Protein AF-A0A418VTM1-F1 (afdb_monomer_lite)

pLDDT: mean 72.44, std 20.11, range [29.89, 92.38]

Structure (mmCIF, N/CA/C/O backbone):
data_AF-A0A418VTM1-F1
#
_entry.id   AF-A0A418VTM1-F1
#
loop_
_atom_site.group_PDB
_atom_site.id
_atom_site.type_symbol
_atom_site.label_atom_id
_atom_site.label_alt_id
_atom_site.label_comp_id
_atom_site.label_asym_id
_atom_site.label_entity_id
_atom_site.label_seq_id
_atom_site.pdbx_PDB_ins_code
_atom_site.Cartn_x
_atom_site.Cartn_y
_atom_site.Cartn_z
_atom_site.occupancy
_atom_site.B_iso_or_equiv
_atom_site.auth_seq_id
_atom_site.auth_comp_id
_atom_site.auth_asym_id
_atom_site.auth_atom_id
_atom_site.pdbx_PDB_model_num
ATOM 1 N N . MET A 1 1 ? 16.541 12.706 -9.223 1.00 43.03 1 MET A N 1
ATOM 2 C CA . MET A 1 1 ? 15.073 12.886 -9.252 1.00 43.03 1 MET A CA 1
ATOM 3 C C . MET A 1 1 ? 14.644 13.100 -7.808 1.00 43.03 1 MET A C 1
ATOM 5 O O . MET A 1 1 ? 15.199 12.393 -6.970 1.00 43.03 1 MET A O 1
ATOM 9 N N . PRO A 1 2 ? 13.826 14.110 -7.462 1.00 48.75 2 PRO A N 1
ATOM 10 C CA . PRO A 1 2 ? 13.429 14.298 -6.068 1.00 48.75 2 PRO A CA 1
ATOM 11 C C . PRO A 1 2 ? 12.713 13.038 -5.571 1.00 48.75 2 PRO A C 1
ATOM 13 O O . PRO A 1 2 ? 12.040 12.365 -6.348 1.00 48.75 2 PRO A O 1
ATOM 16 N N . ALA A 1 3 ? 12.901 12.694 -4.298 1.00 59.75 3 ALA A N 1
ATOM 17 C CA . ALA A 1 3 ? 12.191 11.578 -3.691 1.00 59.75 3 ALA A CA 1
ATOM 18 C C . ALA A 1 3 ? 10.692 11.903 -3.692 1.00 59.75 3 ALA A C 1
ATOM 20 O O . ALA A 1 3 ? 10.243 12.728 -2.897 1.00 59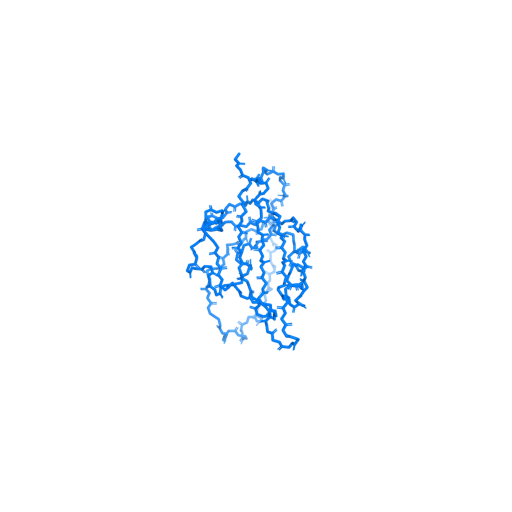.75 3 ALA A O 1
ATOM 21 N N . THR A 1 4 ? 9.940 11.297 -4.610 1.00 83.69 4 THR A N 1
ATOM 22 C CA . THR A 1 4 ? 8.484 11.427 -4.650 1.00 83.69 4 THR A CA 1
ATOM 23 C C . THR A 1 4 ? 7.907 10.683 -3.454 1.00 83.69 4 THR A C 1
ATOM 25 O O . THR A 1 4 ? 8.187 9.498 -3.249 1.00 83.69 4 THR A O 1
ATOM 28 N N . VAL A 1 5 ? 7.140 11.406 -2.644 1.00 89.25 5 VAL A N 1
ATOM 29 C CA . VAL A 1 5 ? 6.398 10.869 -1.507 1.00 89.25 5 VAL A CA 1
ATOM 30 C C . VAL A 1 5 ? 4.924 10.963 -1.851 1.00 89.25 5 VAL A C 1
ATOM 32 O O . VAL A 1 5 ? 4.465 12.029 -2.249 1.00 89.25 5 VAL A O 1
ATOM 35 N N . ALA A 1 6 ? 4.223 9.849 -1.707 1.00 90.44 6 ALA A N 1
ATOM 36 C CA . ALA A 1 6 ? 2.789 9.745 -1.884 1.00 90.44 6 ALA A CA 1
ATOM 37 C C . ALA A 1 6 ? 2.108 9.493 -0.542 1.00 90.44 6 ALA A C 1
ATOM 39 O O . ALA A 1 6 ? 2.645 8.773 0.305 1.00 90.44 6 ALA A O 1
ATOM 40 N N . HIS A 1 7 ? 0.914 10.041 -0.384 1.00 91.44 7 HIS A N 1
ATOM 41 C CA . HIS A 1 7 ? 0.065 9.862 0.782 1.00 91.44 7 HIS A CA 1
ATOM 42 C C . HIS A 1 7 ? -1.215 9.140 0.379 1.00 91.44 7 HIS A C 1
ATOM 44 O O . HIS A 1 7 ? -1.865 9.467 -0.614 1.00 91.44 7 HIS A O 1
ATOM 50 N N . VAL A 1 8 ? -1.567 8.139 1.175 1.00 92.38 8 VAL A N 1
ATOM 51 C CA . VAL A 1 8 ? -2.728 7.282 0.974 1.00 92.38 8 VAL A CA 1
ATOM 52 C C . VAL A 1 8 ? -3.499 7.227 2.279 1.00 92.38 8 VAL A C 1
ATOM 54 O O . VAL A 1 8 ? -2.978 6.774 3.297 1.00 92.38 8 VAL A O 1
ATOM 57 N N . THR A 1 9 ? -4.749 7.666 2.264 1.00 92.25 9 THR A N 1
ATOM 58 C CA . THR A 1 9 ? -5.633 7.570 3.422 1.00 92.25 9 THR A CA 1
ATOM 59 C C . THR A 1 9 ? -6.347 6.226 3.405 1.00 92.25 9 THR A C 1
ATOM 61 O O . THR A 1 9 ? -6.931 5.818 2.403 1.00 92.25 9 THR A O 1
ATOM 64 N N . LEU A 1 10 ? -6.310 5.525 4.534 1.00 91.38 10 LEU A N 1
ATOM 65 C CA . LEU A 1 10 ? -6.844 4.182 4.714 1.00 91.38 10 LEU A CA 1
ATOM 66 C C . LEU A 1 10 ? -7.799 4.143 5.906 1.00 91.38 10 LEU A C 1
ATOM 68 O O . LEU A 1 10 ? -7.613 4.852 6.893 1.00 91.38 10 LEU A O 1
ATOM 72 N N . SER A 1 11 ? -8.788 3.256 5.865 1.00 87.12 11 SER A N 1
ATOM 73 C CA . SER A 1 11 ? -9.546 2.880 7.062 1.00 87.12 11 SER A CA 1
ATOM 74 C C . SER A 1 11 ? -8.769 1.828 7.862 1.00 87.12 11 SER A C 1
ATOM 76 O O . SER A 1 11 ? -8.354 0.824 7.281 1.00 87.12 11 SER A O 1
ATOM 78 N N . THR A 1 12 ? -8.621 1.979 9.178 1.00 84.19 12 THR A N 1
ATOM 79 C CA . THR A 1 12 ? -8.095 0.891 10.032 1.00 84.19 12 THR A CA 1
ATOM 80 C C . THR A 1 12 ? -9.116 -0.231 10.243 1.00 84.19 12 THR A C 1
ATOM 82 O O . THR A 1 12 ? -10.323 -0.041 10.062 1.00 84.19 12 THR A O 1
ATOM 85 N N . GLY A 1 13 ? -8.625 -1.417 10.620 1.00 81.12 13 GLY A N 1
ATOM 86 C CA . GLY A 1 13 ? -9.430 -2.610 10.897 1.00 81.12 13 GLY A CA 1
ATOM 87 C C . GLY A 1 13 ? -9.335 -3.700 9.823 1.00 81.12 13 GLY A C 1
ATOM 88 O O . GLY A 1 13 ? -8.560 -3.608 8.874 1.00 81.12 13 GLY A O 1
ATOM 89 N N . PHE A 1 14 ? -10.149 -4.750 9.968 1.00 72.94 14 PHE A N 1
ATOM 90 C CA . PHE A 1 14 ? -10.009 -6.020 9.231 1.00 72.94 14 PHE A CA 1
ATOM 91 C C . PHE A 1 14 ? -10.141 -5.905 7.702 1.00 72.94 14 PHE A C 1
ATOM 93 O O . PHE A 1 14 ? -9.637 -6.741 6.959 1.00 72.94 14 PHE A O 1
ATOM 100 N N . ALA A 1 15 ? -10.846 -4.882 7.217 1.00 71.12 15 ALA A N 1
ATOM 101 C CA . ALA A 1 15 ? -11.104 -4.691 5.793 1.00 71.12 15 ALA A CA 1
A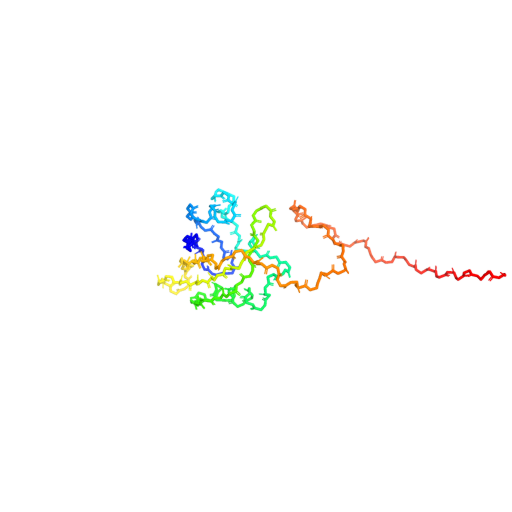TOM 102 C C . ALA A 1 15 ? -10.225 -3.611 5.149 1.00 71.12 15 ALA A C 1
ATOM 104 O O . ALA A 1 15 ? -10.513 -3.271 4.007 1.00 71.12 15 ALA A O 1
ATOM 105 N N . SER A 1 16 ? -9.235 -3.059 5.869 1.00 79.62 16 SER A N 1
ATOM 106 C CA . SER A 1 16 ? -8.499 -1.825 5.549 1.00 79.62 16 SER A CA 1
ATOM 107 C C . SER A 1 16 ? -8.537 -1.421 4.069 1.00 79.62 16 SER A C 1
ATOM 109 O O . SER A 1 16 ? -7.907 -2.066 3.222 1.00 79.62 16 SER A O 1
ATOM 111 N N . ARG A 1 17 ? -9.304 -0.373 3.752 1.00 87.88 17 ARG A N 1
ATOM 112 C CA . ARG A 1 17 ? -9.518 0.100 2.380 1.00 87.88 17 ARG A CA 1
ATOM 113 C C . ARG A 1 17 ? -8.893 1.460 2.174 1.00 87.88 17 ARG A C 1
ATOM 115 O O . ARG A 1 17 ? -8.863 2.269 3.097 1.00 87.88 17 ARG A O 1
ATOM 122 N N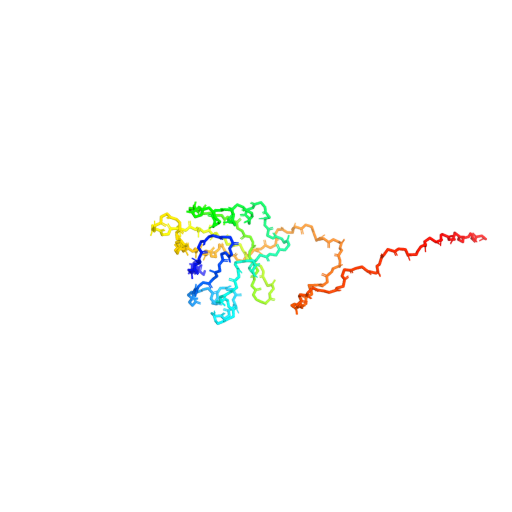 . ILE A 1 18 ? -8.461 1.697 0.945 1.00 91.06 18 ILE A N 1
ATOM 123 C CA . ILE A 1 18 ? -8.070 3.005 0.437 1.00 91.06 18 ILE A CA 1
ATOM 124 C C . ILE A 1 18 ? -9.319 3.877 0.399 1.00 91.06 18 ILE A C 1
ATOM 126 O O . ILE A 1 18 ? -10.299 3.551 -0.272 1.00 91.06 18 ILE A O 1
ATOM 130 N N . LEU A 1 19 ? -9.290 4.944 1.186 1.00 90.44 19 LEU A N 1
ATOM 131 C CA . LEU A 1 19 ? -10.326 5.965 1.231 1.00 90.44 19 LEU A CA 1
ATOM 132 C C . LEU A 1 19 ? -10.022 7.065 0.219 1.00 90.44 19 LEU A C 1
ATOM 134 O O . LEU A 1 19 ? -10.934 7.512 -0.468 1.00 90.44 19 LEU A O 1
ATOM 138 N N . ASP A 1 20 ? -8.753 7.468 0.145 1.00 90.75 20 ASP A N 1
ATOM 139 C CA . ASP A 1 20 ? -8.287 8.541 -0.726 1.00 90.75 20 ASP A CA 1
ATOM 140 C C . ASP A 1 20 ? -6.789 8.397 -1.035 1.00 90.75 20 ASP A C 1
ATOM 142 O O . ASP A 1 20 ? -6.036 7.821 -0.238 1.00 90.75 20 ASP A O 1
ATOM 146 N N . VAL A 1 21 ? -6.351 8.922 -2.180 1.00 91.50 21 VAL A N 1
ATOM 147 C CA . VAL A 1 21 ? -4.944 8.945 -2.607 1.00 91.50 21 VAL A CA 1
ATOM 148 C C . VAL A 1 21 ? -4.587 10.297 -3.208 1.00 91.50 21 VAL A C 1
ATOM 150 O O . VAL A 1 21 ? -5.399 10.915 -3.894 1.00 91.50 21 VAL A O 1
ATOM 153 N N . ASP A 1 22 ? -3.347 10.736 -2.999 1.00 92.19 22 ASP A N 1
ATOM 154 C CA . ASP A 1 22 ? -2.848 11.966 -3.608 1.00 92.19 22 ASP A CA 1
ATOM 155 C C . ASP A 1 22 ? -2.413 11.797 -5.080 1.00 92.19 22 ASP A C 1
ATOM 157 O O . ASP A 1 22 ? -2.295 10.699 -5.628 1.00 92.19 22 ASP A O 1
ATOM 161 N N . GLU A 1 23 ? -2.149 12.918 -5.756 1.00 88.06 23 GLU A N 1
ATOM 162 C CA . GLU A 1 23 ? -1.668 12.908 -7.145 1.00 88.06 23 GLU A CA 1
ATOM 163 C C . GLU A 1 23 ? -0.268 12.277 -7.264 1.00 88.06 23 GLU A C 1
ATOM 165 O O . GLU A 1 23 ? 0.058 11.638 -8.269 1.00 88.06 23 GLU A O 1
ATOM 170 N N . ALA A 1 24 ? 0.558 12.398 -6.220 1.00 89.12 24 ALA A N 1
ATOM 171 C CA . ALA A 1 24 ? 1.883 11.789 -6.182 1.00 89.12 24 ALA A CA 1
ATOM 172 C C . ALA A 1 24 ? 1.804 10.255 -6.201 1.00 89.12 24 ALA A C 1
ATOM 174 O O . ALA A 1 24 ? 2.636 9.611 -6.846 1.00 89.12 24 ALA A O 1
ATOM 175 N N . PHE A 1 25 ? 0.787 9.664 -5.568 1.00 88.75 25 PHE A N 1
ATOM 176 C CA . PHE A 1 25 ? 0.490 8.239 -5.647 1.00 88.75 25 PHE A CA 1
ATOM 177 C C . PHE A 1 25 ? 0.231 7.806 -7.086 1.00 88.75 25 PHE A C 1
ATOM 179 O O . PHE A 1 25 ? 0.834 6.835 -7.555 1.00 88.75 25 PHE A O 1
ATOM 186 N N . ALA A 1 26 ? -0.622 8.542 -7.798 1.00 87.88 26 ALA A N 1
ATOM 187 C CA . ALA A 1 26 ? -0.961 8.243 -9.182 1.00 87.88 26 ALA A CA 1
ATOM 188 C C . ALA A 1 26 ? 0.258 8.378 -10.104 1.00 87.88 26 ALA A C 1
ATOM 190 O O . ALA A 1 26 ? 0.538 7.485 -10.902 1.00 87.88 26 ALA A O 1
ATOM 191 N N . ALA A 1 27 ? 1.049 9.440 -9.935 1.00 86.25 27 ALA A N 1
ATOM 192 C CA . ALA A 1 27 ? 2.278 9.648 -10.697 1.00 86.25 27 ALA A CA 1
ATOM 193 C C . ALA A 1 27 ? 3.347 8.572 -10.422 1.00 86.25 27 ALA A C 1
ATOM 195 O O . ALA A 1 27 ? 4.095 8.193 -11.321 1.00 86.25 27 ALA A O 1
ATOM 196 N N . MET A 1 28 ? 3.432 8.074 -9.185 1.00 85.44 28 MET A N 1
ATOM 197 C CA . MET A 1 28 ? 4.439 7.094 -8.772 1.00 85.44 28 MET A CA 1
ATOM 198 C C . MET A 1 28 ? 4.062 5.653 -9.129 1.00 85.44 28 MET A C 1
ATOM 200 O O . MET A 1 28 ? 4.925 4.864 -9.513 1.00 85.44 28 MET A O 1
ATOM 204 N N . THR A 1 29 ? 2.792 5.292 -8.959 1.00 84.69 29 THR A N 1
ATOM 205 C CA . THR A 1 29 ? 2.313 3.912 -9.119 1.00 84.69 29 THR A CA 1
ATOM 206 C C . THR A 1 29 ? 1.644 3.668 -10.470 1.00 84.69 29 THR A C 1
ATOM 208 O O . THR A 1 29 ? 1.529 2.518 -10.890 1.00 84.69 29 THR A O 1
ATOM 211 N N . GLY A 1 30 ? 1.220 4.725 -11.166 1.00 84.94 30 GLY A N 1
ATOM 212 C CA . GLY A 1 30 ? 0.481 4.647 -12.426 1.00 84.94 30 GLY A CA 1
ATOM 213 C C . GLY A 1 30 ? -1.004 4.308 -12.266 1.00 84.94 30 GLY A C 1
ATOM 214 O O . GLY A 1 30 ? -1.691 4.165 -13.275 1.00 84.94 30 GLY A O 1
ATOM 215 N N . TRP A 1 31 ? -1.504 4.173 -11.033 1.00 85.12 31 TRP A N 1
ATOM 216 C CA . TRP A 1 31 ? -2.920 3.932 -10.752 1.00 85.12 31 TRP A CA 1
ATOM 217 C C . TRP A 1 31 ? -3.705 5.237 -10.723 1.00 85.12 31 TRP A C 1
ATOM 219 O O . TRP A 1 31 ? -3.249 6.233 -10.164 1.00 85.12 31 TRP A O 1
ATOM 229 N N . ARG A 1 32 ? -4.918 5.228 -11.275 1.00 85.44 32 ARG A N 1
ATOM 230 C CA . ARG A 1 32 ? -5.822 6.371 -11.141 1.00 85.44 32 ARG A CA 1
ATOM 231 C C . ARG A 1 32 ? -6.456 6.390 -9.747 1.00 85.44 32 ARG A C 1
ATOM 233 O O . ARG A 1 32 ? -6.785 5.313 -9.239 1.00 85.44 32 ARG A O 1
ATOM 240 N N . PRO A 1 33 ? -6.676 7.570 -9.139 1.00 85.06 33 PRO A N 1
ATOM 241 C CA . PRO A 1 33 ? -7.336 7.676 -7.839 1.00 85.06 33 PRO A CA 1
ATOM 242 C C . PRO A 1 33 ? -8.683 6.953 -7.791 1.00 85.06 33 PRO A C 1
ATOM 244 O O . PRO A 1 33 ? -8.980 6.253 -6.829 1.00 85.06 33 PRO A O 1
ATOM 247 N N . GLU A 1 34 ? -9.468 7.032 -8.864 1.00 85.44 34 GLU A N 1
ATOM 248 C CA . GLU A 1 34 ? -10.783 6.397 -8.956 1.00 85.44 34 GLU A CA 1
ATOM 249 C C . GLU A 1 34 ? -10.714 4.863 -8.976 1.00 85.44 34 GLU A C 1
ATOM 251 O O . GLU A 1 34 ? -11.662 4.201 -8.562 1.00 85.44 34 GLU A O 1
ATOM 256 N N . GLU A 1 35 ? -9.605 4.293 -9.451 1.00 86.06 35 GLU A N 1
ATOM 257 C CA . GLU A 1 35 ? -9.379 2.843 -9.487 1.00 86.06 35 GLU A CA 1
ATOM 258 C C . GLU A 1 35 ? -8.750 2.334 -8.186 1.00 86.06 35 GLU A C 1
ATOM 260 O O . GLU A 1 35 ? -9.009 1.203 -7.773 1.00 86.06 35 GLU A O 1
ATOM 265 N N . ALA A 1 36 ? -7.931 3.168 -7.538 1.00 85.12 36 ALA A N 1
ATOM 266 C CA . ALA A 1 36 ? -7.294 2.866 -6.262 1.00 85.12 36 ALA A CA 1
ATOM 267 C C . ALA A 1 36 ? -8.276 2.976 -5.084 1.00 85.12 36 ALA A C 1
ATOM 269 O O . ALA A 1 36 ? -8.235 2.158 -4.162 1.00 85.12 36 ALA A O 1
ATOM 270 N N . ASN A 1 37 ? -9.183 3.952 -5.117 1.00 88.00 37 ASN A N 1
ATOM 271 C CA . ASN A 1 37 ? -10.162 4.170 -4.059 1.00 88.00 37 ASN A CA 1
ATOM 272 C C . ASN A 1 37 ? -11.108 2.964 -3.921 1.00 88.00 37 ASN A C 1
ATOM 274 O O . ASN A 1 37 ? -11.666 2.447 -4.885 1.00 88.00 37 ASN A O 1
ATOM 278 N N . GLY A 1 38 ? -11.281 2.485 -2.689 1.00 83.94 38 GLY A N 1
ATOM 279 C CA . GLY A 1 38 ? -12.067 1.293 -2.360 1.00 83.94 38 GLY A CA 1
ATOM 280 C C . GLY A 1 38 ? -11.310 -0.038 -2.466 1.00 83.94 38 GLY A C 1
ATOM 281 O O . GLY A 1 38 ? -11.801 -1.048 -1.938 1.00 83.94 38 GLY A O 1
ATOM 282 N N . GLN A 1 39 ? -10.119 -0.050 -3.075 1.00 87.44 39 GLN A N 1
ATOM 283 C CA . GLN A 1 39 ? -9.219 -1.206 -3.083 1.00 87.44 39 GLN A CA 1
ATOM 284 C C . GLN A 1 39 ? -8.434 -1.316 -1.769 1.00 87.44 39 GLN A C 1
ATOM 286 O O . GLN A 1 39 ? -8.465 -0.440 -0.905 1.00 87.44 39 GLN A O 1
ATOM 291 N N . THR A 1 40 ? -7.722 -2.424 -1.605 1.00 85.50 40 THR A N 1
ATOM 292 C CA . THR A 1 40 ? -6.778 -2.639 -0.500 1.00 85.50 40 THR A CA 1
ATOM 293 C C . THR A 1 40 ? -5.356 -2.340 -0.983 1.00 85.50 40 THR A C 1
ATOM 295 O O . THR A 1 40 ? -5.061 -2.532 -2.162 1.00 85.50 40 THR A O 1
ATOM 298 N N . LEU A 1 41 ? -4.432 -1.983 -0.078 1.00 81.69 41 LEU A N 1
ATOM 299 C CA . LEU A 1 41 ? -2.995 -1.833 -0.398 1.00 81.69 41 LEU A CA 1
ATOM 300 C C . LEU A 1 41 ? -2.370 -3.067 -1.080 1.00 81.69 41 LEU A C 1
ATOM 302 O O . LEU A 1 41 ? -1.316 -2.960 -1.702 1.00 81.69 41 LEU A O 1
ATOM 306 N N . GLY A 1 42 ? -3.041 -4.221 -1.003 1.00 81.25 42 GLY A N 1
ATOM 307 C CA . GLY A 1 42 ? -2.708 -5.450 -1.717 1.00 81.25 42 GLY A CA 1
ATOM 308 C C . GLY A 1 42 ? -2.431 -5.280 -3.209 1.00 81.25 42 GLY A C 1
ATOM 309 O O . GLY A 1 42 ? -1.604 -6.015 -3.736 1.00 81.25 42 GLY A O 1
ATOM 310 N N . ILE A 1 43 ? -3.050 -4.299 -3.876 1.00 83.31 43 ILE A N 1
ATOM 311 C CA . ILE A 1 43 ? -2.837 -4.046 -5.312 1.00 83.31 43 ILE A CA 1
ATOM 312 C C . ILE A 1 43 ? -1.394 -3.635 -5.651 1.00 83.31 43 ILE A C 1
ATOM 314 O O . ILE A 1 43 ? -0.970 -3.777 -6.793 1.00 83.31 43 ILE A O 1
ATOM 318 N N . LEU A 1 44 ? -0.641 -3.134 -4.666 1.00 83.38 44 LEU A N 1
ATOM 319 C CA . LEU A 1 44 ? 0.751 -2.703 -4.822 1.00 83.38 44 LEU A CA 1
ATOM 320 C C . LEU A 1 44 ? 1.748 -3.802 -4.441 1.00 83.38 44 LEU A C 1
ATOM 322 O O . LEU A 1 44 ? 2.955 -3.625 -4.622 1.00 83.38 44 LEU A O 1
ATOM 326 N N . PHE A 1 45 ? 1.273 -4.919 -3.889 1.00 84.00 45 PHE A N 1
ATOM 327 C CA . PHE A 1 45 ? 2.110 -6.040 -3.486 1.00 84.00 45 PHE A CA 1
ATOM 328 C C . PHE A 1 45 ? 2.068 -7.136 -4.545 1.00 84.00 45 PHE A C 1
ATOM 330 O O . PHE A 1 45 ? 1.033 -7.435 -5.135 1.00 84.00 45 PHE A O 1
ATOM 337 N N . GLY A 1 46 ? 3.205 -7.787 -4.747 1.00 78.19 46 GLY A N 1
ATOM 338 C CA . GLY A 1 46 ? 3.302 -8.930 -5.640 1.00 78.19 46 GLY A CA 1
ATOM 339 C C . GLY A 1 46 ? 4.204 -10.024 -5.079 1.00 78.19 46 GLY A C 1
ATOM 340 O O . GLY A 1 46 ? 4.631 -9.962 -3.924 1.00 78.19 46 GLY A O 1
ATOM 341 N N . PRO A 1 47 ? 4.505 -11.056 -5.879 1.00 71.62 47 PRO A N 1
ATOM 342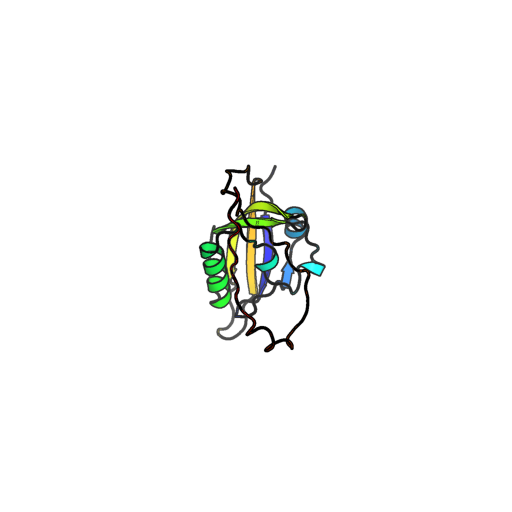 C CA . PRO A 1 47 ? 5.216 -12.247 -5.419 1.00 71.62 47 PRO A CA 1
ATOM 343 C C . PRO A 1 47 ? 6.649 -11.962 -4.955 1.00 71.62 47 PRO A C 1
ATOM 345 O O . PRO A 1 47 ? 7.179 -12.721 -4.147 1.00 71.62 47 PRO A O 1
ATOM 348 N N . TRP A 1 48 ? 7.276 -10.882 -5.435 1.00 74.69 48 TRP A N 1
ATOM 349 C CA . TRP A 1 48 ? 8.616 -10.469 -4.998 1.00 74.69 48 TRP A CA 1
ATOM 350 C C . TRP A 1 48 ? 8.604 -9.455 -3.853 1.00 74.69 48 TRP A C 1
ATOM 352 O O . TRP A 1 48 ? 9.666 -9.073 -3.361 1.00 74.69 48 TRP A O 1
ATOM 362 N N . SER A 1 49 ? 7.427 -9.019 -3.402 1.00 79.81 49 SER A N 1
ATOM 363 C CA . SER A 1 49 ? 7.309 -8.213 -2.191 1.00 79.81 49 SER A CA 1
ATOM 364 C C . SER A 1 49 ? 7.618 -9.085 -0.973 1.00 79.81 49 SER A C 1
ATOM 366 O O . SER A 1 49 ? 7.166 -10.230 -0.879 1.00 79.81 49 SER A O 1
ATOM 368 N N . ASN A 1 50 ? 8.385 -8.547 -0.021 1.00 82.31 50 ASN A N 1
ATOM 369 C CA . ASN A 1 50 ? 8.736 -9.266 1.200 1.00 82.31 50 ASN A CA 1
ATOM 370 C C . ASN A 1 50 ? 7.473 -9.547 2.030 1.00 82.31 50 ASN A C 1
ATOM 372 O O . ASN A 1 50 ? 6.953 -8.660 2.705 1.00 82.31 50 ASN A O 1
ATOM 376 N N . GLN A 1 51 ? 7.008 -10.797 1.993 1.00 80.81 51 GLN A N 1
ATOM 377 C CA . GLN A 1 51 ? 5.764 -11.229 2.633 1.00 80.81 51 GLN A CA 1
ATOM 378 C C . GLN A 1 51 ? 5.763 -11.001 4.149 1.00 80.81 51 GLN A C 1
ATOM 380 O O . GLN A 1 51 ? 4.725 -10.656 4.699 1.00 80.81 51 GLN A O 1
ATOM 385 N N . GLN A 1 52 ? 6.912 -11.125 4.826 1.00 85.06 52 GLN A N 1
ATOM 386 C CA . GLN A 1 52 ? 6.994 -10.839 6.264 1.00 85.06 52 GLN A CA 1
ATOM 387 C C . GLN A 1 52 ? 6.741 -9.361 6.559 1.00 85.06 52 GLN A C 1
ATOM 389 O O . GLN A 1 52 ? 6.101 -9.016 7.549 1.00 85.06 52 GLN A O 1
ATOM 394 N N . MET A 1 53 ? 7.241 -8.483 5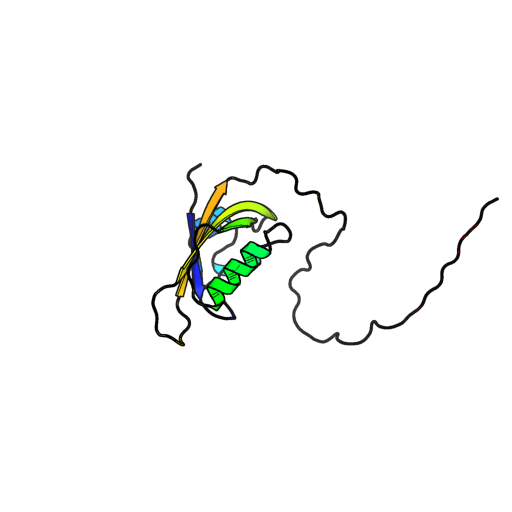.693 1.00 85.06 53 MET A N 1
ATOM 395 C CA . MET A 1 53 ? 7.090 -7.045 5.870 1.00 85.06 53 MET A CA 1
ATOM 396 C C . MET A 1 53 ? 5.680 -6.574 5.485 1.00 85.06 53 MET A C 1
ATOM 398 O O . MET A 1 53 ? 5.122 -5.707 6.154 1.00 85.06 53 MET A O 1
ATOM 402 N N . VAL A 1 54 ? 5.077 -7.196 4.465 1.00 85.25 54 VAL A N 1
ATOM 403 C CA . VAL A 1 54 ? 3.664 -6.998 4.104 1.00 85.25 54 VAL A CA 1
ATOM 404 C C . VAL A 1 54 ? 2.744 -7.458 5.237 1.00 85.25 54 VAL A C 1
ATOM 406 O O . VAL A 1 54 ? 1.877 -6.697 5.652 1.00 85.25 54 VAL A O 1
ATOM 409 N N . ASP A 1 55 ? 2.957 -8.656 5.790 1.00 86.25 55 ASP A N 1
ATOM 410 C CA . ASP A 1 55 ? 2.187 -9.163 6.935 1.00 86.25 55 ASP A CA 1
ATOM 411 C C . ASP A 1 55 ? 2.319 -8.230 8.151 1.00 86.25 55 ASP A C 1
ATOM 413 O O . ASP A 1 55 ? 1.316 -7.893 8.777 1.00 86.25 55 ASP A O 1
ATOM 417 N N . ARG A 1 56 ? 3.523 -7.709 8.427 1.00 87.88 56 ARG A N 1
ATOM 418 C CA . ARG A 1 56 ? 3.736 -6.717 9.490 1.00 87.88 56 ARG A CA 1
ATOM 419 C C . ARG A 1 56 ? 2.924 -5.438 9.270 1.00 87.88 56 ARG A C 1
ATOM 421 O O . ARG A 1 56 ? 2.303 -4.958 10.215 1.00 87.88 56 ARG A O 1
ATOM 428 N N . LEU A 1 57 ? 2.911 -4.904 8.047 1.00 87.19 57 LEU A N 1
ATOM 429 C CA . LEU A 1 57 ? 2.130 -3.714 7.697 1.00 87.19 57 LEU A CA 1
ATOM 430 C C . LEU A 1 57 ? 0.621 -3.963 7.837 1.00 87.19 57 LEU A C 1
ATOM 432 O O . LEU A 1 57 ? -0.085 -3.144 8.419 1.00 87.19 57 LEU A O 1
ATOM 436 N N . LEU A 1 58 ? 0.129 -5.101 7.338 1.00 86.00 58 LEU A N 1
ATOM 437 C CA . LEU A 1 58 ? -1.288 -5.464 7.419 1.00 86.00 58 LEU A CA 1
ATOM 438 C C . LEU A 1 58 ? -1.740 -5.668 8.869 1.00 86.00 58 LEU A C 1
ATOM 440 O O . LEU A 1 58 ? -2.798 -5.178 9.250 1.00 86.00 58 LEU A O 1
ATOM 444 N N . ARG A 1 59 ? -0.921 -6.314 9.706 1.00 87.88 59 ARG A N 1
ATOM 445 C CA . ARG A 1 59 ? -1.210 -6.454 11.142 1.00 87.88 59 ARG A CA 1
ATOM 446 C C . ARG A 1 59 ? -1.233 -5.112 11.860 1.00 87.88 59 ARG A C 1
ATOM 448 O O . ARG A 1 59 ? -2.082 -4.921 12.724 1.00 87.88 59 ARG A O 1
ATOM 455 N N . ALA A 1 60 ? -0.320 -4.202 11.523 1.00 88.19 60 ALA A N 1
ATOM 456 C CA . ALA A 1 60 ? -0.306 -2.855 12.088 1.00 88.19 60 ALA A CA 1
ATOM 457 C C . ALA A 1 60 ? -1.602 -2.100 11.730 1.00 88.19 60 ALA A C 1
ATOM 459 O O . ALA A 1 60 ? -2.275 -1.577 12.615 1.00 88.19 60 ALA A O 1
ATOM 460 N N . LEU A 1 61 ? -2.032 -2.167 10.464 1.00 85.94 61 LEU A N 1
ATOM 461 C CA . LEU A 1 61 ? -3.315 -1.623 9.997 1.00 85.94 61 LEU A CA 1
ATOM 462 C C . LEU A 1 61 ? -4.535 -2.237 10.696 1.00 85.94 61 LEU A C 1
ATOM 464 O O . LEU A 1 61 ? -5.468 -1.517 11.058 1.00 85.94 61 LEU A O 1
ATOM 468 N N . GLU A 1 62 ? -4.542 -3.558 10.881 1.00 85.50 62 GLU A N 1
ATOM 469 C CA . GLU A 1 62 ? -5.631 -4.273 11.553 1.00 85.50 62 GLU A CA 1
ATOM 470 C C . GLU A 1 62 ? -5.736 -3.866 13.026 1.00 85.50 62 GLU A C 1
ATOM 472 O O . GLU A 1 62 ? -6.833 -3.632 13.533 1.00 85.50 62 GLU A O 1
ATOM 477 N N . ARG A 1 63 ? -4.587 -3.737 13.698 1.00 84.62 63 ARG A N 1
ATOM 478 C CA . ARG A 1 63 ? -4.486 -3.354 15.112 1.00 84.62 63 ARG A CA 1
ATOM 479 C C . ARG A 1 63 ? -4.652 -1.851 15.342 1.00 84.62 63 ARG A C 1
ATOM 481 O O . ARG A 1 63 ? -4.824 -1.442 16.486 1.00 84.62 63 ARG A O 1
ATOM 488 N N . GLY A 1 64 ? -4.603 -1.038 14.285 1.00 85.12 64 GLY A N 1
ATOM 489 C CA . GLY A 1 64 ? -4.571 0.419 14.403 1.00 85.12 64 GLY A CA 1
ATOM 490 C C . GLY A 1 64 ? -3.286 0.923 15.068 1.00 85.12 64 GLY A C 1
ATOM 491 O O . GLY A 1 64 ? -3.319 1.906 15.802 1.00 85.12 64 GLY A O 1
ATOM 492 N N . GLU A 1 65 ? -2.168 0.236 14.836 1.00 85.69 65 GLU A N 1
ATOM 493 C CA . GLU A 1 65 ? -0.838 0.615 15.310 1.00 85.69 65 GLU A CA 1
ATOM 494 C C . GLU A 1 65 ? -0.047 1.268 14.169 1.00 85.69 65 GLU A C 1
ATOM 496 O O . GLU A 1 65 ? -0.121 0.831 13.021 1.00 85.69 65 GLU A O 1
ATOM 501 N N . GLY A 1 66 ? 0.724 2.311 14.480 1.00 85.56 66 GLY A N 1
ATOM 502 C CA . GLY A 1 66 ? 1.639 2.926 13.520 1.00 85.56 66 GLY A CA 1
ATOM 503 C C . GLY A 1 66 ? 2.901 2.087 13.310 1.00 85.56 66 GLY A C 1
ATOM 504 O O . GLY A 1 66 ? 3.327 1.330 14.185 1.00 85.56 66 GLY A O 1
ATOM 505 N N . THR A 1 67 ? 3.517 2.217 12.141 1.00 88.19 67 THR A N 1
ATOM 506 C CA . THR A 1 67 ? 4.809 1.596 11.837 1.00 88.19 67 THR A CA 1
ATOM 507 C C . THR A 1 67 ? 5.601 2.478 10.891 1.00 88.19 67 THR A C 1
ATOM 509 O O . THR A 1 67 ? 5.060 2.997 9.926 1.00 88.19 67 THR A O 1
ATOM 512 N N . ASP A 1 68 ? 6.909 2.572 11.097 1.00 86.56 68 ASP A N 1
ATOM 513 C CA . ASP A 1 68 ? 7.760 3.446 10.296 1.00 86.56 68 ASP A CA 1
ATOM 514 C C . ASP A 1 68 ? 8.776 2.676 9.459 1.00 86.56 68 ASP A C 1
ATOM 516 O O . ASP A 1 68 ? 9.308 1.647 9.883 1.00 86.56 68 ASP A O 1
ATOM 520 N N . HIS A 1 69 ? 9.089 3.224 8.283 1.00 81.19 69 HIS A N 1
ATOM 521 C CA . HIS A 1 69 ? 10.237 2.829 7.466 1.00 81.19 69 HIS A CA 1
ATOM 522 C C . HIS A 1 69 ? 10.265 1.349 7.048 1.00 81.19 69 HIS A C 1
ATOM 524 O O . HIS A 1 69 ? 11.325 0.719 7.003 1.00 81.19 69 HIS A O 1
ATOM 530 N N . LEU A 1 70 ? 9.117 0.783 6.677 1.00 87.69 70 LEU A N 1
ATOM 531 C CA . LEU A 1 70 ? 9.067 -0.551 6.087 1.00 87.69 70 LEU A CA 1
ATOM 532 C C . LEU A 1 70 ? 9.553 -0.495 4.636 1.00 87.69 70 LEU A C 1
ATOM 534 O O . LEU A 1 70 ? 8.870 0.031 3.762 1.00 87.69 70 LEU A O 1
ATOM 538 N N . ALA A 1 71 ? 10.737 -1.042 4.374 1.00 87.38 71 ALA A N 1
ATOM 539 C CA . ALA A 1 71 ? 11.262 -1.176 3.020 1.00 87.38 71 ALA A CA 1
ATOM 540 C C . ALA A 1 71 ? 10.573 -2.348 2.300 1.00 87.38 71 ALA A C 1
ATOM 542 O O . ALA A 1 71 ? 10.722 -3.509 2.694 1.00 87.38 71 ALA A O 1
ATOM 543 N N . LEU A 1 72 ? 9.810 -2.036 1.252 1.00 86.88 72 LEU A N 1
ATOM 544 C CA . LEU A 1 72 ? 9.020 -2.978 0.464 1.00 86.88 72 LEU A CA 1
ATOM 545 C C . LEU A 1 72 ? 9.305 -2.780 -1.024 1.00 86.88 72 LEU A C 1
ATOM 547 O O . LEU A 1 72 ? 9.461 -1.655 -1.497 1.00 86.88 72 LEU A O 1
ATOM 551 N N . LYS A 1 73 ? 9.267 -3.875 -1.782 1.00 88.19 73 LYS A N 1
ATOM 552 C CA . LYS A 1 73 ? 9.194 -3.810 -3.241 1.00 88.19 73 LYS A CA 1
ATOM 553 C C . LYS A 1 73 ? 7.731 -3.684 -3.656 1.00 88.19 73 LYS A C 1
ATOM 555 O O . LYS A 1 73 ? 6.948 -4.588 -3.349 1.00 88.19 73 LYS A O 1
ATOM 560 N N . LEU A 1 74 ? 7.375 -2.583 -4.312 1.00 87.00 74 LEU A N 1
ATOM 561 C CA . LEU A 1 74 ? 6.017 -2.311 -4.790 1.00 87.00 74 LEU A CA 1
ATOM 562 C C . LEU A 1 74 ? 5.921 -2.477 -6.304 1.00 87.00 74 LEU A C 1
ATOM 564 O O . LEU A 1 74 ? 6.902 -2.275 -7.021 1.00 87.00 74 LEU A O 1
ATOM 568 N N . TYR A 1 75 ? 4.725 -2.827 -6.770 1.00 85.75 75 TYR A N 1
ATOM 569 C CA . TYR A 1 75 ? 4.391 -2.970 -8.181 1.00 85.75 75 TYR A CA 1
ATOM 570 C C . TYR A 1 75 ? 3.569 -1.777 -8.657 1.00 85.75 75 TYR A C 1
ATOM 572 O O . TYR A 1 75 ? 2.613 -1.348 -8.008 1.00 85.75 75 TYR A O 1
ATOM 580 N N . ARG A 1 76 ? 3.958 -1.249 -9.811 1.00 86.88 76 ARG A N 1
ATOM 581 C CA . ARG A 1 76 ? 3.207 -0.247 -10.561 1.00 86.88 76 ARG A CA 1
ATOM 582 C C . ARG A 1 76 ? 2.122 -0.922 -11.397 1.00 86.88 76 ARG A C 1
ATOM 584 O O . ARG A 1 76 ? 2.181 -2.123 -11.659 1.00 86.88 76 ARG A O 1
ATOM 591 N N . HIS A 1 77 ? 1.150 -0.138 -11.850 1.00 82.19 77 HIS A N 1
ATOM 592 C CA . HIS A 1 77 ? 0.067 -0.603 -12.719 1.00 82.19 77 HIS A CA 1
ATOM 593 C C . HIS A 1 77 ? 0.577 -1.194 -14.053 1.00 82.19 77 HIS A C 1
ATOM 595 O O . HIS A 1 77 ? -0.037 -2.099 -14.609 1.00 82.19 77 HIS A O 1
ATOM 601 N N . ASP A 1 78 ? 1.727 -0.731 -14.554 1.00 78.38 78 ASP A N 1
ATOM 602 C CA . ASP A 1 78 ? 2.391 -1.261 -15.757 1.00 78.38 78 ASP A CA 1
ATOM 603 C C . ASP A 1 78 ? 3.193 -2.559 -15.511 1.00 78.38 78 ASP A C 1
ATOM 605 O O . ASP A 1 78 ? 3.708 -3.160 -16.455 1.00 78.38 78 ASP A O 1
ATOM 609 N N . GLY A 1 79 ? 3.291 -3.008 -14.254 1.00 77.56 79 GLY A N 1
ATOM 610 C CA . GLY A 1 79 ? 4.057 -4.180 -13.833 1.00 77.56 79 GLY A CA 1
ATOM 611 C C . GLY A 1 79 ? 5.517 -3.900 -13.462 1.00 77.56 79 GLY A C 1
ATOM 612 O O . GLY A 1 79 ? 6.204 -4.825 -13.022 1.00 77.56 79 GLY A O 1
ATOM 613 N N . ALA A 1 80 ? 6.005 -2.662 -13.590 1.00 82.69 80 ALA A N 1
ATOM 614 C CA . ALA A 1 80 ? 7.340 -2.296 -13.131 1.00 82.69 80 ALA A CA 1
ATOM 615 C C . ALA A 1 80 ? 7.424 -2.317 -11.598 1.00 82.69 80 ALA A C 1
ATOM 617 O O . ALA A 1 80 ? 6.462 -1.999 -10.895 1.00 82.69 80 ALA A O 1
ATOM 618 N N . THR A 1 81 ? 8.594 -2.668 -11.064 1.00 84.38 81 THR A N 1
ATOM 619 C CA . THR A 1 81 ? 8.830 -2.699 -9.615 1.00 84.38 81 THR A CA 1
ATOM 620 C C . THR A 1 81 ? 9.793 -1.616 -9.176 1.00 84.38 81 THR A C 1
ATOM 622 O O . THR A 1 81 ? 10.792 -1.365 -9.845 1.00 84.38 81 THR A O 1
ATOM 625 N N . PHE A 1 82 ? 9.550 -1.041 -8.006 1.00 85.62 82 PHE A N 1
ATOM 626 C CA . PHE A 1 82 ? 10.444 -0.067 -7.388 1.00 85.62 82 PHE A CA 1
ATOM 627 C C . PHE A 1 82 ? 10.547 -0.323 -5.888 1.00 85.62 82 PHE A C 1
ATOM 629 O O . PHE A 1 82 ? 9.655 -0.934 -5.288 1.00 85.62 82 PHE A O 1
ATOM 636 N N . ASP A 1 83 ? 11.655 0.111 -5.295 1.00 87.75 83 ASP A N 1
ATOM 637 C CA . ASP A 1 83 ? 11.833 0.020 -3.853 1.00 87.75 83 ASP A CA 1
ATOM 638 C C . ASP A 1 83 ? 11.223 1.262 -3.200 1.00 87.75 83 ASP A C 1
ATOM 640 O O . ASP A 1 83 ? 11.510 2.409 -3.559 1.00 87.75 83 ASP A O 1
ATOM 644 N N . ALA A 1 84 ? 10.331 1.020 -2.246 1.00 88.38 84 ALA A N 1
ATOM 645 C CA . ALA A 1 84 ? 9.625 2.060 -1.527 1.00 88.38 84 ALA A CA 1
ATOM 646 C C . ALA A 1 84 ? 9.768 1.854 -0.023 1.00 88.38 84 ALA A C 1
ATOM 648 O O . ALA A 1 84 ? 9.720 0.732 0.482 1.00 88.38 84 ALA A O 1
ATOM 649 N N . ALA A 1 85 ? 9.906 2.958 0.703 1.00 90.44 85 ALA A N 1
ATOM 650 C CA . ALA A 1 85 ? 9.723 2.963 2.143 1.00 90.44 85 ALA A CA 1
ATOM 651 C C . ALA A 1 85 ? 8.283 3.344 2.457 1.00 90.44 85 ALA A C 1
ATOM 653 O O . ALA A 1 85 ? 7.817 4.403 2.039 1.00 90.44 85 ALA A O 1
ATOM 654 N N . VAL A 1 86 ? 7.606 2.483 3.202 1.00 90.69 86 VAL A N 1
ATOM 655 C CA . VAL A 1 86 ? 6.231 2.679 3.641 1.00 90.69 86 VAL A CA 1
ATOM 656 C C . VAL A 1 86 ? 6.223 2.963 5.135 1.00 90.69 86 VAL A C 1
ATOM 658 O O . VAL A 1 86 ? 6.774 2.194 5.924 1.00 90.69 86 VAL A O 1
ATOM 661 N N . SER A 1 87 ? 5.593 4.068 5.511 1.00 91.19 87 SER A N 1
ATOM 662 C CA . SER A 1 87 ? 5.252 4.389 6.894 1.00 91.19 87 SER A CA 1
ATOM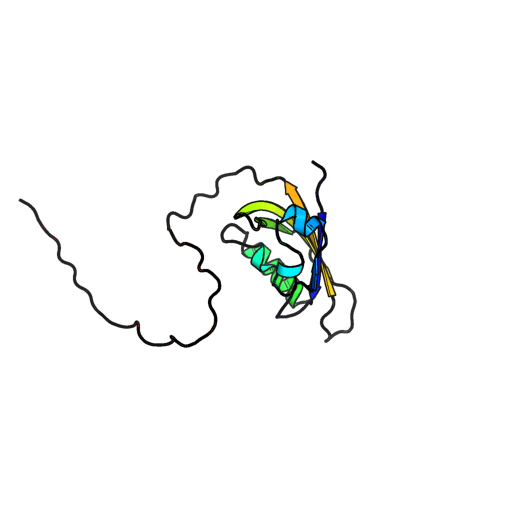 663 C C . SER A 1 87 ? 3.737 4.447 7.031 1.00 91.19 87 SER A C 1
ATOM 665 O O . SER A 1 87 ? 3.036 4.838 6.102 1.00 91.19 87 SER A O 1
ATOM 667 N N . LEU A 1 88 ? 3.237 4.062 8.192 1.00 92.06 88 LEU A N 1
ATOM 668 C CA . LEU A 1 88 ? 1.838 4.082 8.560 1.00 92.06 88 LEU A CA 1
ATOM 669 C C . LEU A 1 88 ? 1.700 4.878 9.848 1.00 92.06 88 LEU A C 1
ATOM 671 O O . LEU A 1 88 ? 2.252 4.493 10.877 1.00 92.06 88 LEU A O 1
ATOM 675 N N . ASP A 1 89 ? 0.916 5.939 9.781 1.00 91.81 89 ASP A N 1
ATOM 676 C CA . ASP A 1 89 ? 0.515 6.740 10.923 1.00 91.81 89 ASP A CA 1
ATOM 677 C C . ASP A 1 89 ? -0.987 6.559 11.140 1.00 91.81 89 ASP A C 1
ATOM 679 O O . ASP A 1 89 ? -1.774 6.656 10.199 1.00 91.81 89 ASP A O 1
ATOM 683 N N . VAL A 1 90 ? -1.402 6.228 12.359 1.00 89.88 90 VAL A N 1
ATOM 684 C CA . VAL A 1 90 ? -2.819 6.026 12.679 1.00 89.88 90 VAL A CA 1
ATOM 685 C C . VAL A 1 90 ? -3.295 7.230 13.464 1.00 89.88 90 VAL A C 1
ATOM 687 O O . VAL A 1 90 ? -2.782 7.500 14.548 1.00 89.88 90 VAL A O 1
ATOM 690 N N . ALA A 1 91 ? -4.297 7.930 12.934 1.00 86.62 91 ALA A N 1
ATOM 691 C CA . ALA A 1 91 ? -4.848 9.085 13.615 1.00 86.62 91 ALA A CA 1
ATOM 692 C C . ALA A 1 91 ? -5.497 8.667 14.938 1.00 86.62 91 ALA A C 1
ATOM 694 O O . ALA A 1 91 ? -6.082 7.583 15.069 1.00 86.62 91 ALA A O 1
ATOM 695 N N . GLU A 1 92 ? -5.430 9.559 15.920 1.00 78.12 92 GLU A N 1
ATOM 696 C CA . GLU A 1 92 ? -6.178 9.396 17.156 1.00 78.12 92 GLU A CA 1
ATOM 697 C C . GLU A 1 92 ? -7.677 9.351 16.852 1.00 78.12 92 GLU A C 1
ATOM 699 O O . GLU A 1 92 ? -8.212 10.105 16.040 1.00 78.12 92 GLU A O 1
ATOM 704 N N . GLY A 1 93 ? -8.369 8.433 17.510 1.00 70.06 93 GLY A N 1
ATOM 705 C CA . GLY A 1 93 ? -9.806 8.293 17.371 1.00 70.06 93 GLY A CA 1
ATOM 706 C C . GLY A 1 93 ? -10.390 7.543 18.551 1.00 70.06 93 GLY A C 1
ATOM 707 O O . GLY A 1 93 ? -9.680 7.101 19.455 1.00 70.06 93 GLY A O 1
ATOM 708 N N . GLU A 1 94 ? -11.698 7.368 18.551 1.00 72.69 94 GLU A N 1
ATOM 709 C CA . GLU A 1 94 ? -12.383 6.668 19.632 1.00 72.69 94 GLU A CA 1
ATOM 710 C C . GLU A 1 94 ? -12.060 5.160 19.577 1.00 72.69 94 GLU A C 1
ATOM 712 O O . GLU A 1 94 ? -12.011 4.568 18.491 1.00 72.69 94 GLU A O 1
ATOM 717 N N . PRO A 1 95 ? -11.785 4.501 20.716 1.00 66.75 95 PRO A N 1
ATOM 718 C CA . PRO A 1 95 ? -11.638 3.050 20.753 1.00 66.75 95 PRO A CA 1
ATOM 719 C C . PRO A 1 95 ? -12.949 2.375 20.315 1.00 66.75 95 PRO A C 1
ATOM 721 O O . PRO A 1 95 ? -14.015 2.661 20.852 1.00 66.75 95 PRO A O 1
ATOM 724 N N . GLY A 1 96 ? -12.871 1.469 19.335 1.00 68.88 96 GLY A N 1
ATOM 725 C CA . GLY A 1 96 ? -14.034 0.750 18.795 1.00 68.88 96 GLY A CA 1
ATOM 726 C C . GLY A 1 96 ? -14.640 1.342 17.517 1.00 68.88 96 GLY A C 1
ATOM 727 O O . GLY A 1 96 ? -15.554 0.740 16.958 1.00 68.88 96 GLY A O 1
ATOM 728 N N . GLN A 1 97 ? -14.119 2.466 17.016 1.00 71.44 97 GLN A N 1
ATOM 729 C CA . GLN A 1 97 ? -14.479 3.017 15.706 1.00 71.44 97 GLN A CA 1
ATOM 730 C C . GLN A 1 97 ? -13.269 2.941 14.759 1.00 71.44 97 GLN A C 1
ATOM 732 O O . GLN A 1 97 ? -12.139 3.111 15.223 1.00 71.44 97 GLN A O 1
ATOM 737 N N . PRO A 1 98 ? -13.458 2.655 13.454 1.00 70.75 98 PRO A N 1
ATOM 738 C CA . PRO A 1 98 ? -12.350 2.612 12.508 1.00 70.75 98 PRO A CA 1
ATOM 739 C C . PRO A 1 98 ? -11.713 3.996 12.416 1.00 70.75 98 PRO A C 1
ATOM 741 O O . PRO A 1 98 ? -12.320 4.953 11.936 1.00 70.75 98 PRO A O 1
ATOM 744 N N . ARG A 1 99 ? -10.480 4.096 12.904 1.00 84.62 99 ARG A N 1
ATOM 745 C CA . ARG A 1 99 ? -9.685 5.318 12.849 1.00 84.62 99 ARG A CA 1
ATOM 746 C C . ARG A 1 99 ? -9.117 5.483 11.439 1.00 84.62 99 ARG A C 1
ATOM 748 O O . ARG A 1 99 ? -8.744 4.475 10.826 1.00 84.62 99 ARG A O 1
ATOM 755 N N . PRO A 1 100 ? -9.046 6.703 10.897 1.00 85.88 100 PRO A N 1
ATOM 756 C CA . PRO A 1 100 ? -8.322 6.925 9.659 1.00 85.88 100 PRO A CA 1
ATOM 757 C C . PRO A 1 100 ? -6.823 6.720 9.905 1.00 85.88 100 PRO A C 1
ATOM 759 O O . PRO A 1 100 ? -6.286 7.131 10.931 1.00 85.88 100 PRO A O 1
ATOM 762 N N . ALA A 1 101 ? -6.148 6.066 8.969 1.00 90.38 101 ALA A N 1
ATOM 763 C CA . ALA A 1 101 ? -4.701 5.927 8.960 1.00 90.38 101 ALA A CA 1
ATOM 764 C C . ALA A 1 101 ? -4.130 6.549 7.691 1.00 90.38 101 ALA A C 1
ATOM 766 O O . ALA A 1 101 ? -4.692 6.405 6.607 1.00 90.38 101 ALA A O 1
ATOM 767 N N . THR A 1 102 ? -2.999 7.222 7.827 1.00 92.38 102 THR A N 1
ATOM 768 C CA . THR A 1 102 ? -2.242 7.791 6.722 1.00 92.38 102 THR A CA 1
ATOM 769 C C . THR A 1 102 ? -1.065 6.877 6.426 1.00 92.38 102 THR A C 1
ATOM 771 O O . THR A 1 102 ? -0.181 6.674 7.254 1.00 92.38 102 THR A O 1
ATOM 774 N N . CYS A 1 103 ? -1.057 6.302 5.233 1.00 91.25 103 CYS A N 1
ATOM 775 C CA . CYS A 1 103 ? 0.058 5.541 4.702 1.00 91.25 103 CYS A CA 1
ATOM 776 C C . CYS A 1 103 ? 0.882 6.443 3.789 1.00 91.25 103 CYS A C 1
ATOM 778 O O . CYS A 1 103 ? 0.384 6.981 2.802 1.00 91.25 103 CYS A O 1
ATOM 780 N N . THR A 1 104 ? 2.155 6.595 4.121 1.00 92.19 104 THR A N 1
ATOM 781 C CA . THR A 1 104 ? 3.106 7.404 3.371 1.00 92.19 104 THR A CA 1
ATOM 782 C C . THR A 1 104 ? 4.049 6.475 2.626 1.00 92.19 104 THR A C 1
ATOM 784 O O . THR A 1 104 ? 4.781 5.698 3.239 1.00 92.19 104 THR A O 1
ATOM 787 N N . ILE A 1 105 ? 4.049 6.561 1.300 1.00 91.25 105 ILE A N 1
ATOM 788 C CA . ILE A 1 105 ? 4.872 5.741 0.416 1.00 91.25 105 ILE A CA 1
ATOM 789 C C . ILE A 1 105 ? 5.942 6.633 -0.201 1.00 91.25 105 ILE A C 1
ATOM 791 O O . ILE A 1 105 ? 5.655 7.537 -0.980 1.00 91.25 105 ILE A O 1
ATOM 795 N N . ARG A 1 106 ? 7.201 6.367 0.126 1.00 90.44 106 ARG A N 1
ATOM 796 C CA . ARG A 1 106 ? 8.348 7.114 -0.386 1.00 90.44 106 ARG A CA 1
ATOM 797 C C . ARG A 1 106 ? 9.123 6.278 -1.389 1.00 90.44 106 ARG A C 1
ATOM 799 O O . ARG A 1 106 ? 9.681 5.248 -1.017 1.00 90.44 106 ARG A O 1
ATOM 806 N N . ASN A 1 107 ? 9.232 6.760 -2.623 1.00 88.38 107 ASN A N 1
ATOM 807 C CA . ASN A 1 107 ? 10.090 6.147 -3.632 1.00 88.38 107 ASN A CA 1
ATOM 808 C C . ASN A 1 107 ? 11.568 6.293 -3.224 1.00 88.38 107 ASN A C 1
ATOM 810 O O . ASN A 1 107 ? 12.047 7.413 -3.016 1.00 88.38 107 ASN A O 1
ATOM 814 N N . GLN A 1 108 ? 12.282 5.172 -3.085 1.00 83.25 108 GLN A N 1
ATOM 815 C CA . GLN A 1 108 ? 13.717 5.151 -2.774 1.00 83.25 108 GLN A CA 1
ATOM 816 C C . GLN A 1 108 ? 14.606 4.973 -4.011 1.00 83.25 108 GLN A C 1
ATOM 818 O O . GLN A 1 108 ? 15.829 5.035 -3.902 1.00 83.25 108 GLN A O 1
ATOM 823 N N . GLY A 1 109 ? 14.001 4.819 -5.185 1.00 72.00 109 GLY A N 1
ATOM 824 C CA . GLY A 1 109 ? 14.668 4.579 -6.452 1.00 72.00 109 GLY A CA 1
ATOM 825 C C . GLY A 1 109 ? 14.063 3.377 -7.163 1.00 72.00 109 GLY A C 1
ATOM 826 O O . GLY A 1 109 ? 13.484 2.477 -6.546 1.00 72.00 109 GLY A O 1
ATOM 827 N N . ASP A 1 110 ? 14.202 3.360 -8.487 1.00 63.47 110 ASP A N 1
ATOM 828 C CA . ASP A 1 110 ? 13.934 2.149 -9.246 1.00 63.47 110 ASP A CA 1
ATOM 829 C C . ASP A 1 110 ? 14.864 1.052 -8.728 1.00 63.47 110 ASP A C 1
ATOM 831 O O . ASP A 1 110 ? 16.068 1.263 -8.542 1.00 63.47 110 ASP A O 1
ATOM 835 N N . ALA A 1 111 ? 14.280 -0.112 -8.461 1.00 54.09 111 ALA A N 1
ATOM 836 C CA . ALA A 1 111 ? 15.043 -1.279 -8.080 1.00 54.09 111 ALA A CA 1
ATOM 837 C C . ALA A 1 111 ? 15.929 -1.645 -9.275 1.00 54.09 111 ALA A C 1
ATOM 839 O O . ALA A 1 111 ? 15.464 -2.275 -10.224 1.00 54.09 111 ALA A O 1
ATOM 840 N N . VAL A 1 112 ? 17.195 -1.224 -9.265 1.00 45.84 112 VAL A N 1
ATOM 841 C CA . VAL A 1 112 ? 18.183 -1.791 -10.179 1.00 45.84 112 VAL A CA 1
ATOM 842 C C . VAL A 1 112 ? 18.317 -3.242 -9.753 1.00 45.84 112 VAL A C 1
ATOM 844 O O . VAL A 1 112 ? 18.745 -3.526 -8.637 1.00 45.84 112 VAL A O 1
ATOM 847 N N . ASP A 1 113 ? 17.841 -4.127 -10.619 1.00 42.16 113 ASP A N 1
ATOM 848 C CA . ASP A 1 113 ? 17.799 -5.571 -10.456 1.00 42.16 113 ASP A CA 1
ATOM 849 C C . ASP A 1 113 ? 19.082 -6.104 -9.788 1.00 42.16 113 ASP A C 1
ATOM 851 O O . ASP A 1 113 ? 20.114 -6.295 -10.426 1.00 42.16 113 ASP A O 1
ATOM 855 N N . VAL A 1 114 ? 19.032 -6.349 -8.477 1.00 43.34 114 VAL A N 1
ATOM 856 C CA . VAL A 1 114 ? 19.860 -7.384 -7.859 1.00 43.34 114 VAL A CA 1
ATOM 857 C C . VAL A 1 114 ? 19.036 -8.654 -7.927 1.00 43.34 114 VAL A C 1
ATOM 859 O O . VAL A 1 114 ? 18.329 -8.993 -6.983 1.00 43.34 114 VAL A O 1
ATOM 862 N N . ALA A 1 115 ? 19.070 -9.275 -9.107 1.00 39.25 115 ALA A N 1
ATOM 863 C CA . ALA A 1 115 ? 18.541 -10.587 -9.445 1.00 39.25 115 ALA A CA 1
ATOM 864 C C . ALA A 1 115 ? 18.141 -11.426 -8.219 1.00 39.25 115 ALA A C 1
ATOM 866 O O . ALA A 1 115 ? 18.950 -12.157 -7.640 1.00 39.25 115 ALA A O 1
ATOM 867 N N . ALA A 1 116 ? 16.862 -11.366 -7.848 1.00 41.25 116 ALA A N 1
ATOM 868 C CA . ALA A 1 116 ? 16.251 -12.478 -7.143 1.00 41.25 116 ALA A CA 1
ATOM 869 C C . ALA A 1 116 ? 16.129 -13.613 -8.175 1.00 41.25 116 ALA A C 1
ATOM 871 O O . ALA A 1 116 ? 15.623 -13.364 -9.274 1.00 41.25 116 ALA A O 1
ATOM 872 N N . PRO A 1 117 ? 16.608 -14.840 -7.899 1.00 36.31 117 PRO A N 1
ATOM 873 C CA . PRO A 1 117 ? 16.537 -15.915 -8.877 1.00 36.31 117 PRO A CA 1
ATOM 874 C C . PRO A 1 117 ? 15.077 -16.120 -9.282 1.00 36.31 117 PRO A C 1
ATOM 876 O O . PRO A 1 117 ? 14.213 -16.360 -8.437 1.00 36.31 117 PRO A O 1
ATOM 879 N N . ALA A 1 118 ? 14.818 -15.991 -10.585 1.00 38.19 118 ALA A N 1
ATOM 880 C CA . ALA A 1 118 ? 13.500 -16.160 -11.173 1.00 38.19 118 ALA A CA 1
ATOM 881 C C . ALA A 1 118 ? 12.822 -17.428 -10.620 1.00 38.19 118 ALA A C 1
ATOM 883 O O . ALA A 1 118 ? 13.455 -18.494 -10.611 1.00 38.19 118 ALA A O 1
ATOM 884 N N . PRO A 1 119 ? 11.539 -17.379 -10.209 1.00 40.16 119 PRO A N 1
ATOM 885 C CA . PRO A 1 119 ? 10.792 -18.606 -10.015 1.00 40.16 119 PRO A CA 1
ATOM 886 C C . PRO A 1 119 ? 10.705 -19.302 -11.377 1.00 40.16 119 PRO A C 1
ATOM 888 O O . PRO A 1 119 ? 9.977 -18.884 -12.278 1.00 40.16 119 PRO A O 1
ATOM 891 N N . ARG A 1 120 ? 11.495 -20.367 -11.554 1.00 40.03 120 ARG A N 1
ATOM 892 C CA . ARG A 1 120 ? 11.334 -21.317 -12.658 1.00 40.03 120 ARG A CA 1
ATOM 893 C C . ARG A 1 120 ? 9.970 -21.984 -12.493 1.00 40.03 120 ARG A C 1
ATOM 895 O O . ARG A 1 120 ? 9.862 -23.013 -11.840 1.00 40.03 120 ARG A O 1
ATOM 902 N N . GLY A 1 121 ? 8.924 -21.376 -13.046 1.00 38.91 121 GLY A N 1
ATOM 903 C CA . GLY A 1 121 ? 7.575 -21.920 -12.927 1.00 38.91 121 GLY A CA 1
ATOM 904 C C . GLY A 1 121 ? 6.475 -20.935 -13.294 1.00 38.91 121 GLY A C 1
ATOM 905 O O . GLY A 1 121 ? 5.799 -20.407 -12.424 1.00 38.91 121 GLY A O 1
ATOM 906 N N . ARG A 1 122 ? 6.311 -20.713 -14.599 1.00 41.91 122 ARG A N 1
ATOM 907 C CA . ARG A 1 122 ? 5.085 -20.310 -15.309 1.00 41.91 122 ARG A CA 1
ATOM 908 C C . ARG A 1 122 ? 3.791 -20.343 -14.462 1.00 41.91 122 ARG A C 1
ATOM 910 O O . ARG A 1 122 ? 3.296 -21.429 -14.192 1.00 41.91 122 ARG A O 1
ATOM 917 N N . GLN A 1 123 ? 3.192 -19.180 -14.190 1.00 40.53 123 GLN A N 1
ATOM 918 C CA . GLN A 1 123 ? 1.735 -18.995 -14.047 1.00 40.53 123 GLN A CA 1
ATOM 919 C C . GLN A 1 123 ? 1.392 -17.534 -14.429 1.00 40.53 123 GLN A C 1
ATOM 921 O O . GLN A 1 123 ? 1.985 -16.624 -13.850 1.00 40.53 123 GLN A O 1
ATOM 926 N N . PRO A 1 124 ? 0.490 -17.263 -15.391 1.00 44.62 124 PRO A N 1
ATOM 927 C CA . PRO A 1 124 ? -0.061 -15.926 -15.584 1.00 44.62 124 PRO A CA 1
ATOM 928 C C . PRO A 1 124 ? -1.071 -15.612 -14.471 1.00 44.62 124 PRO A C 1
ATOM 930 O O . PRO A 1 124 ? -1.838 -16.477 -14.050 1.00 44.62 124 PRO A O 1
ATOM 933 N N . TRP A 1 125 ? -1.059 -14.367 -14.003 1.00 37.12 125 TRP A N 1
ATOM 934 C CA . TRP A 1 125 ? -2.049 -13.820 -13.080 1.00 37.12 125 TRP A CA 1
ATOM 935 C C . TRP A 1 125 ? -3.461 -14.012 -13.659 1.00 37.12 125 TRP A C 1
ATOM 937 O O . TRP A 1 125 ? -3.660 -13.710 -14.840 1.00 37.12 125 TRP A O 1
ATOM 947 N N . PRO A 1 126 ? -4.450 -14.507 -12.893 1.00 36.41 126 PRO A N 1
ATOM 948 C CA . PRO A 1 126 ? -5.818 -14.513 -13.379 1.00 36.41 126 PRO A CA 1
ATOM 949 C C . PRO A 1 126 ? -6.357 -13.073 -13.371 1.00 36.41 126 PRO A C 1
ATOM 951 O O . PRO A 1 126 ? -6.109 -12.339 -12.410 1.00 36.41 126 PRO A O 1
ATOM 954 N N . PRO A 1 127 ? -7.122 -12.651 -14.391 1.00 41.09 127 PRO A N 1
ATOM 955 C CA . PRO A 1 127 ? -7.959 -11.476 -14.244 1.00 41.09 127 PRO A CA 1
ATOM 956 C C . PRO A 1 127 ? -9.061 -11.819 -13.234 1.00 41.09 127 PRO A C 1
ATOM 958 O O . PRO A 1 127 ? -9.681 -12.878 -13.323 1.00 41.09 127 PRO A O 1
ATOM 961 N N . ILE A 1 128 ? -9.254 -10.937 -12.252 1.00 47.88 128 ILE A N 1
ATOM 962 C CA . ILE A 1 128 ? -10.536 -10.628 -11.597 1.00 47.88 128 ILE A CA 1
ATOM 963 C C . ILE A 1 128 ? -11.706 -11.499 -12.091 1.00 47.88 128 ILE A C 1
ATOM 965 O O . ILE A 1 128 ? -12.297 -11.234 -13.136 1.00 47.88 128 ILE A O 1
ATOM 969 N N . ALA A 1 129 ? -12.054 -12.532 -11.322 1.00 37.81 129 ALA A N 1
ATOM 970 C CA . ALA A 1 129 ? -13.285 -13.286 -11.510 1.00 37.81 129 ALA A CA 1
ATOM 971 C C . ALA A 1 129 ? -13.903 -13.627 -10.149 1.00 37.81 129 ALA A C 1
ATOM 973 O O . ALA A 1 129 ? -13.277 -14.209 -9.265 1.00 37.81 129 ALA A O 1
ATOM 974 N N . CYS A 1 130 ? -15.149 -13.191 -10.012 1.00 32.41 130 CYS A N 1
ATOM 975 C CA . CYS A 1 130 ? -16.079 -13.375 -8.912 1.00 32.41 130 CYS A CA 1
ATOM 976 C C . CYS A 1 130 ? -16.134 -14.812 -8.354 1.00 32.41 130 CYS A C 1
ATOM 978 O O . CYS A 1 130 ? -16.189 -15.754 -9.130 1.00 32.41 130 CYS A O 1
ATOM 980 N N . CYS A 1 131 ? -16.191 -14.929 -7.018 1.00 29.89 131 CYS A N 1
ATOM 981 C CA . CYS A 1 131 ? -17.228 -15.587 -6.188 1.00 29.89 131 CYS A CA 1
ATOM 982 C C . CYS A 1 131 ? -17.866 -16.959 -6.603 1.00 29.89 131 CYS A C 1
ATOM 984 O O . CYS A 1 131 ? -17.738 -17.438 -7.719 1.00 29.89 131 CYS A O 1
ATOM 986 N N . PRO A 1 132 ? -18.536 -17.686 -5.684 1.00 46.06 132 PRO A N 1
ATOM 987 C CA . PRO A 1 132 ? -18.150 -19.031 -5.260 1.00 46.06 132 PRO A CA 1
ATOM 988 C C . PRO A 1 132 ? -19.193 -20.097 -5.652 1.00 46.06 132 PRO A C 1
ATOM 990 O O . PRO A 1 132 ? -20.319 -20.079 -5.158 1.00 46.06 132 PRO A O 1
ATOM 993 N N . SER A 1 133 ? -18.861 -21.057 -6.527 1.00 41.31 133 SER A N 1
ATOM 994 C CA . SER A 1 133 ? -19.789 -22.179 -6.825 1.00 41.31 133 SER A CA 1
ATOM 995 C C . SER A 1 133 ? -19.159 -23.506 -7.272 1.00 41.31 133 SER A C 1
ATOM 997 O O . SER A 1 133 ? -19.861 -24.509 -7.303 1.00 41.31 133 SER A O 1
ATOM 999 N N . CYS A 1 134 ? -17.861 -23.586 -7.581 1.00 41.22 134 CYS A N 1
ATOM 1000 C CA . CYS A 1 134 ? -17.246 -24.826 -8.099 1.00 41.22 134 CYS A CA 1
ATOM 1001 C C . CYS A 1 134 ? -16.488 -25.646 -7.039 1.00 41.22 134 CYS A C 1
ATOM 1003 O O . CYS A 1 134 ? -15.491 -26.308 -7.330 1.00 41.22 134 CYS A O 1
ATOM 1005 N N . TRP A 1 135 ? -16.977 -25.629 -5.798 1.00 46.25 135 TRP A N 1
ATOM 1006 C CA . TRP A 1 135 ? -16.601 -26.618 -4.790 1.00 46.25 135 TRP A CA 1
ATOM 1007 C C . TRP A 1 135 ? -17.180 -27.980 -5.211 1.00 46.25 135 TRP A C 1
ATOM 1009 O O . TRP A 1 135 ? -18.386 -28.195 -5.156 1.00 46.25 135 TRP A O 1
ATOM 1019 N N . GLY A 1 136 ? -16.322 -28.903 -5.652 1.00 43.22 136 GLY A N 1
ATOM 1020 C CA . GLY A 1 136 ? -16.653 -30.332 -5.689 1.00 43.22 136 GLY A CA 1
ATOM 1021 C C . GLY A 1 136 ? -16.844 -30.972 -7.064 1.00 43.22 136 GLY A C 1
ATOM 1022 O O . GLY A 1 136 ? -17.926 -31.479 -7.344 1.00 43.22 136 GLY A O 1
ATOM 1023 N N . ARG A 1 137 ? -15.788 -31.051 -7.895 1.00 40.56 137 ARG A N 1
ATOM 1024 C CA . ARG A 1 137 ? -15.654 -32.142 -8.891 1.00 40.56 137 ARG A CA 1
ATOM 1025 C C . ARG A 1 137 ? -14.254 -32.285 -9.515 1.00 40.56 137 ARG A C 1
ATOM 1027 O O . ARG A 1 137 ? -14.127 -32.269 -10.729 1.00 40.56 137 ARG A O 1
ATOM 1034 N N . CYS A 1 138 ? -13.190 -32.427 -8.723 1.00 36.12 138 CYS A N 1
ATOM 1035 C CA . CYS A 1 138 ? -11.868 -32.775 -9.283 1.00 36.12 138 CYS A CA 1
ATOM 1036 C C . CYS A 1 138 ? -11.027 -33.689 -8.377 1.00 36.12 138 CYS A C 1
ATOM 1038 O O . CYS A 1 138 ? -9.802 -33.631 -8.371 1.00 36.12 138 CYS A O 1
ATOM 1040 N N . ALA A 1 139 ? -11.689 -34.560 -7.614 1.00 41.91 139 ALA A N 1
ATOM 1041 C CA . ALA A 1 139 ? -11.047 -35.747 -7.066 1.00 41.91 139 ALA A CA 1
ATOM 1042 C C . ALA A 1 139 ? -11.356 -36.933 -7.994 1.00 41.91 139 ALA A C 1
ATOM 1044 O O . ALA A 1 139 ? -12.507 -37.117 -8.379 1.00 41.91 139 ALA A O 1
ATOM 1045 N N . MET A 1 140 ? -10.323 -37.725 -8.300 1.00 37.91 140 MET A N 1
ATOM 1046 C CA . MET A 1 140 ? -10.320 -38.991 -9.055 1.00 37.91 140 MET A CA 1
ATOM 1047 C C . MET A 1 140 ? -10.391 -38.925 -10.589 1.00 37.91 140 MET A C 1
ATOM 1049 O O . MET A 1 140 ? -11.465 -38.986 -11.176 1.00 37.91 140 MET A O 1
ATOM 1053 N N . ARG A 1 141 ? -9.218 -39.062 -11.234 1.00 37.12 141 ARG A N 1
ATOM 1054 C CA . ARG A 1 141 ? -8.894 -40.309 -11.961 1.00 37.12 141 ARG A CA 1
ATOM 1055 C C . ARG A 1 141 ? -7.389 -40.480 -12.243 1.00 37.12 141 ARG A C 1
ATOM 1057 O O . ARG A 1 141 ? -6.783 -39.661 -12.916 1.00 37.12 141 ARG A O 1
ATOM 1064 N N . SER A 1 142 ? -6.854 -41.568 -11.677 1.00 35.31 142 SER A N 1
ATOM 1065 C CA . SER A 1 142 ? -5.832 -42.528 -12.154 1.00 35.31 142 SER A CA 1
ATOM 1066 C C . SER A 1 142 ? -4.722 -42.057 -13.110 1.00 35.31 142 SER A C 1
ATOM 1068 O O . SER A 1 142 ? -4.994 -41.624 -14.220 1.00 35.31 142 SER A O 1
ATOM 1070 N N . SER A 1 143 ? -3.440 -42.156 -12.731 1.00 39.47 143 SER A N 1
ATOM 1071 C CA . SER A 1 143 ? -2.602 -43.382 -12.796 1.00 39.47 143 SER A CA 1
ATOM 1072 C C . SER A 1 143 ? -2.640 -44.112 -14.144 1.00 39.47 143 SER A C 1
ATOM 1074 O O . SER A 1 143 ? -3.616 -44.796 -14.437 1.00 39.47 143 SER A O 1
ATOM 1076 N N . SER A 1 144 ? -1.544 -44.021 -14.908 1.00 38.75 144 SER A N 1
ATOM 1077 C CA . SER A 1 144 ? -0.756 -45.190 -15.336 1.00 38.75 144 SER A CA 1
ATOM 1078 C C . SER A 1 144 ? 0.512 -44.766 -16.083 1.00 38.75 144 SER A C 1
ATOM 1080 O O . SER A 1 144 ? 0.459 -44.192 -17.168 1.00 38.75 144 SER A O 1
ATOM 1082 N N . SER A 1 145 ? 1.655 -45.091 -15.477 1.00 42.31 145 SER A N 1
ATOM 1083 C CA . SER A 1 145 ? 2.969 -45.190 -16.111 1.00 42.31 145 SER A CA 1
ATOM 1084 C C . SER A 1 145 ? 2.944 -46.176 -17.276 1.00 42.31 145 SER A C 1
ATOM 1086 O O . SER A 1 145 ? 2.398 -47.269 -17.146 1.00 42.31 145 SER A O 1
ATOM 1088 N N . THR A 1 146 ? 3.650 -45.879 -18.364 1.00 49.59 146 THR A N 1
ATOM 1089 C CA . THR A 1 146 ? 4.275 -46.930 -19.178 1.00 49.59 146 THR A CA 1
ATOM 1090 C C . THR A 1 146 ? 5.598 -46.422 -19.738 1.00 49.59 146 THR A C 1
ATOM 1092 O O . THR A 1 146 ? 5.654 -45.493 -20.541 1.00 49.59 146 THR A O 1
ATOM 1095 N N . ILE A 1 147 ? 6.661 -47.055 -19.251 1.00 48.00 147 ILE A N 1
ATOM 1096 C CA . ILE A 1 147 ? 8.047 -46.983 -19.708 1.00 48.00 147 ILE A CA 1
ATOM 1097 C C . ILE A 1 147 ? 8.121 -47.597 -21.114 1.00 48.00 147 ILE A C 1
ATOM 1099 O O . ILE A 1 147 ? 7.593 -48.686 -21.331 1.00 48.00 147 ILE A O 1
ATOM 1103 N N . ARG A 1 148 ? 8.790 -46.927 -22.062 1.00 48.97 148 ARG A N 1
ATOM 1104 C CA . ARG A 1 148 ? 9.243 -47.543 -23.320 1.00 48.97 148 ARG A CA 1
ATOM 1105 C C . ARG A 1 148 ? 10.755 -47.733 -23.281 1.00 48.97 148 ARG A C 1
ATOM 1107 O O . ARG A 1 148 ? 11.489 -46.823 -22.915 1.00 48.97 148 ARG A O 1
ATOM 1114 N N . ILE A 1 149 ? 11.166 -48.924 -23.691 1.00 50.03 149 ILE A N 1
ATOM 1115 C CA . ILE A 1 149 ? 12.534 -49.415 -23.842 1.00 50.03 149 ILE A CA 1
ATOM 1116 C C . ILE A 1 149 ? 12.789 -49.481 -25.362 1.00 50.03 149 ILE A C 1
ATOM 1118 O O . ILE A 1 149 ? 11.929 -49.996 -26.075 1.00 50.03 149 ILE A O 1
ATOM 1122 N N . GLY A 1 150 ? 13.910 -48.956 -25.861 1.00 52.38 150 GLY A N 1
ATOM 1123 C CA . GLY A 1 150 ? 14.443 -49.207 -27.217 1.00 52.38 150 GLY A CA 1
ATOM 1124 C C . GLY A 1 150 ? 15.861 -49.762 -27.049 1.00 52.38 150 GLY A C 1
ATOM 1125 O O . GLY A 1 150 ? 16.595 -49.222 -26.224 1.00 52.38 150 GLY A O 1
ATOM 1126 N N . SER A 1 151 ? 16.148 -50.995 -27.488 1.00 56.16 151 SER A N 1
ATOM 1127 C CA . SER A 1 151 ? 16.493 -51.441 -28.859 1.00 56.16 151 SER A CA 1
ATOM 1128 C C . SER A 1 151 ? 17.875 -50.977 -29.289 1.00 56.16 151 SER A C 1
ATOM 1130 O O . SER A 1 151 ? 18.028 -49.764 -29.532 1.00 56.16 151 SER A O 1
#

Foldseek 3Di:
DPWQKWKFKWWAADQIATQFIDPSCCVVQVDDRVRRGRHHPCQFDDPPWDVVLVVVVNVCRNVLHWDFFRWTWTAHPVGFTFTWTKTKAWDDDDPPGTTMIMIMIITPGRPPDPDPDDPPDDDDDDPDDDDDDPPDDPPDDDDDDDDDDDD

Radius of gyration: 20.59 Å; chains: 1; bounding box: 40×66×50 Å

Organism: NCBI:txid2320859

InterPro domains:
  IPR000014 PAS domain [PS50112] (16-64)
  IPR000014 PAS domain [TIGR00229] (16-106)
  IPR000014 PAS domain [cd00130] (17-106)
  IPR013767 PAS fold [PF00989] (17-82)
  IPR035965 PAS domain superfamily [SSF55785] (11-106)

Sequence (151 aa):
MPATVAHVTLSTGFASRILDVDEAFAAMTGWRPEEANGQTLGILFGPWSNQQMVDRLLRALERGEGTDHLALKLYRHDGATFDAAVSLDVAEGEPGQPRPATCTIRNQGDAVDVAAPAPRGRQPWPPIACCPSCWGRCAMRSSSSTIRIGS

Secondary structure (DSSP, 8-state):
----EEEEEEE-STT--EEEE-HHHHHHH---HHHHTTS-GGGG--TTS-HHHHHHHHHHHHHT--EEEEEEEEE-TTS-EEEEEEEEEE----TTS--EEEEEEEEEEE---------SS--PPPP--------S---------------